Protein AF-A0A9P8CUS9-F1 (afdb_monomer_lite)

pLDDT: mean 72.14, std 16.17, range [39.12, 97.31]

Sequence (127 aa):
MQGTPFQVCISNAPYAGDSEDLPPRTNMLLPPPSSSLAVKVTQFSCGTIVVGSSSHHQVADFRAFLDFLEFWAQTARDESIDYARIPDDWSRNPGRFFSKVESTAHAPPPPPSFTVLPTPATGPPAI

InterPro domains:
  IPR023213 Chloramphenicol acetyltransferase-like domain superfamily [G3DSA:3.30.559.10] (3-107)
  IPR050317 Plant and Fungal Acyltransferase [PTHR31642] (22-92)

Structure (mmCIF, N/CA/C/O backbone):
data_AF-A0A9P8CUS9-F1
#
_entry.id   AF-A0A9P8CUS9-F1
#
loop_
_atom_site.group_PDB
_atom_site.id
_atom_site.type_symbol
_atom_site.label_atom_id
_atom_site.label_alt_id
_atom_site.label_comp_id
_atom_site.label_asym_id
_atom_site.label_entity_id
_atom_site.label_seq_id
_atom_site.pdbx_PDB_ins_code
_atom_site.Cartn_x
_atom_site.Cartn_y
_atom_site.Cartn_z
_atom_site.occupancy
_atom_site.B_iso_or_equiv
_atom_site.auth_seq_id
_atom_site.auth_comp_id
_atom_site.auth_asym_id
_atom_site.auth_atom_id
_atom_site.pdbx_PDB_model_num
ATOM 1 N N . MET A 1 1 ? 20.325 21.320 9.019 1.00 39.12 1 MET A N 1
ATOM 2 C CA . MET A 1 1 ? 20.260 19.864 8.767 1.00 39.12 1 MET A CA 1
ATOM 3 C C . MET A 1 1 ? 21.134 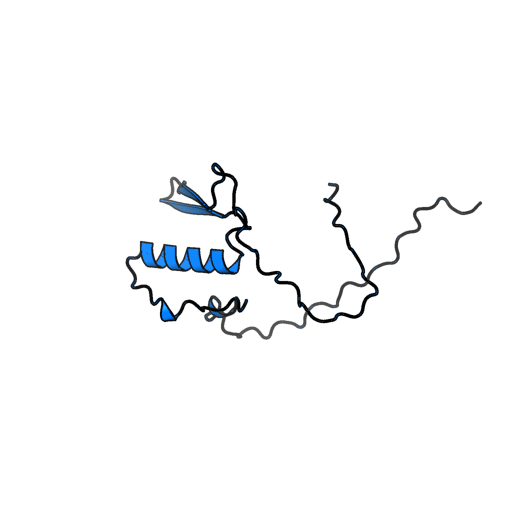19.583 7.557 1.00 39.12 1 MET A C 1
ATOM 5 O O . MET A 1 1 ? 20.854 20.135 6.503 1.00 39.12 1 MET A O 1
ATOM 9 N N . GLN A 1 2 ? 22.232 18.846 7.725 1.00 46.38 2 GLN A N 1
ATOM 10 C CA . GLN A 1 2 ? 23.152 18.512 6.633 1.00 46.38 2 GLN A CA 1
ATOM 11 C C . GLN A 1 2 ? 22.579 17.289 5.898 1.00 46.38 2 GLN A C 1
ATOM 13 O O . GLN A 1 2 ? 22.416 16.240 6.517 1.00 46.38 2 GLN A O 1
ATOM 18 N N . GLY A 1 3 ? 22.198 17.433 4.628 1.00 47.16 3 GLY A N 1
ATOM 19 C CA . GLY A 1 3 ? 21.704 16.312 3.822 1.00 47.16 3 GLY A CA 1
ATOM 20 C C . GLY A 1 3 ? 22.820 15.326 3.463 1.00 47.16 3 GLY A C 1
ATOM 21 O O . GLY A 1 3 ? 23.987 15.710 3.382 1.00 47.16 3 GLY A O 1
ATOM 22 N N . THR A 1 4 ? 22.461 14.061 3.240 1.00 42.22 4 THR A N 1
ATOM 23 C CA . THR A 1 4 ? 23.385 13.027 2.753 1.00 42.22 4 THR A CA 1
ATOM 24 C C . THR A 1 4 ? 23.860 13.385 1.338 1.00 42.22 4 THR A C 1
ATOM 26 O O . THR A 1 4 ? 23.015 13.563 0.457 1.00 42.22 4 THR A O 1
ATOM 29 N N . PRO A 1 5 ? 25.174 13.504 1.081 1.00 49.25 5 PRO A N 1
ATOM 30 C CA . PRO A 1 5 ? 25.678 13.798 -0.255 1.00 49.25 5 PRO A CA 1
ATOM 31 C C . PRO A 1 5 ? 25.471 12.587 -1.173 1.00 49.25 5 PRO A C 1
ATOM 33 O O . PRO A 1 5 ? 25.804 11.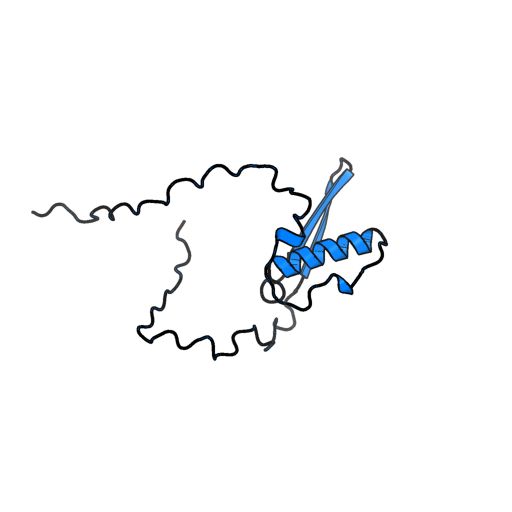462 -0.805 1.00 49.25 5 PRO A O 1
ATOM 36 N N . PHE A 1 6 ? 24.940 12.813 -2.374 1.00 42.19 6 PHE A N 1
ATOM 37 C CA . PHE A 1 6 ? 24.907 11.802 -3.429 1.00 42.19 6 PHE A CA 1
ATOM 38 C C . PHE A 1 6 ? 26.132 11.972 -4.333 1.00 42.19 6 PHE A C 1
ATOM 40 O O . PHE A 1 6 ? 26.514 13.090 -4.680 1.00 42.19 6 PHE A O 1
ATOM 47 N N . GLN A 1 7 ? 26.767 10.861 -4.704 1.00 50.50 7 GLN A N 1
ATOM 48 C CA . GLN A 1 7 ? 27.847 10.870 -5.687 1.00 50.50 7 GLN A CA 1
ATOM 49 C C . GLN A 1 7 ? 27.253 10.896 -7.094 1.00 50.50 7 GLN A C 1
ATOM 51 O O . GLN A 1 7 ? 26.460 10.031 -7.458 1.00 50.50 7 GLN A O 1
ATOM 56 N N . VAL A 1 8 ? 27.661 11.883 -7.891 1.00 48.53 8 VAL A N 1
ATOM 57 C CA . VAL A 1 8 ? 27.362 11.947 -9.323 1.00 48.53 8 VAL A CA 1
ATOM 58 C C . VAL A 1 8 ? 28.607 11.494 -10.072 1.00 48.53 8 VAL A C 1
ATOM 60 O O . VAL A 1 8 ? 29.649 12.142 -9.986 1.00 48.53 8 VAL A O 1
ATOM 63 N N . CYS A 1 9 ? 28.513 10.381 -10.796 1.00 57.06 9 CYS A N 1
ATOM 64 C CA . CYS A 1 9 ? 29.552 9.957 -11.728 1.00 57.06 9 CYS A CA 1
ATOM 65 C C . CYS A 1 9 ? 29.139 10.384 -13.138 1.00 57.06 9 CYS A C 1
ATOM 67 O O . CYS A 1 9 ? 28.088 9.974 -13.626 1.00 57.06 9 CYS A O 1
ATOM 69 N N . ILE A 1 10 ? 29.948 11.231 -13.773 1.00 74.25 10 ILE A N 1
ATOM 70 C CA . ILE A 1 10 ? 29.748 11.660 -15.159 1.00 74.25 10 ILE A CA 1
ATOM 71 C C . ILE A 1 10 ? 30.756 10.894 -16.009 1.00 74.25 10 ILE A C 1
ATOM 73 O O . ILE A 1 10 ? 31.962 11.001 -15.790 1.00 74.25 10 ILE A O 1
ATOM 77 N N . SER A 1 11 ? 30.259 10.110 -16.963 1.00 69.88 11 SER A N 1
ATOM 78 C CA . SER A 1 11 ? 31.094 9.414 -17.938 1.00 69.88 11 SER A CA 1
ATOM 79 C C . SER A 1 11 ? 31.108 10.187 -19.253 1.00 69.88 11 SER A C 1
ATOM 81 O O . SER A 1 11 ? 30.063 10.615 -19.734 1.00 69.88 11 SER A O 1
ATOM 83 N N . ASN A 1 12 ? 32.295 10.334 -19.845 1.00 78.75 12 ASN A N 1
ATOM 84 C CA . ASN A 1 12 ? 32.476 10.922 -21.177 1.00 78.75 12 ASN A CA 1
ATOM 85 C C . ASN A 1 12 ? 32.308 9.886 -22.305 1.00 78.75 12 ASN A C 1
ATOM 87 O O . ASN A 1 12 ? 32.514 10.212 -23.474 1.00 78.75 12 ASN A O 1
ATOM 91 N N . ALA A 1 13 ? 31.989 8.632 -21.972 1.00 75.81 13 ALA A N 1
ATOM 92 C CA . ALA A 1 13 ? 31.710 7.610 -22.969 1.00 75.81 13 ALA A CA 1
ATOM 93 C C . ALA A 1 13 ? 30.326 7.853 -23.605 1.00 75.81 13 ALA A C 1
ATOM 95 O O . ALA A 1 13 ? 29.371 8.138 -22.877 1.00 75.81 13 ALA A O 1
ATOM 96 N N . PRO A 1 14 ? 30.186 7.738 -24.939 1.00 72.12 14 PRO A N 1
ATOM 97 C CA . PRO A 1 14 ? 28.883 7.821 -25.586 1.00 72.12 14 PRO A CA 1
ATOM 98 C C . PRO A 1 14 ? 27.958 6.719 -25.057 1.00 72.12 14 PRO A C 1
ATOM 100 O O . PRO A 1 14 ? 28.377 5.574 -24.885 1.00 72.12 14 PRO A O 1
ATOM 103 N N . TYR A 1 15 ? 26.698 7.076 -24.796 1.00 57.31 15 TYR A N 1
ATOM 104 C CA . TYR A 1 15 ? 25.674 6.145 -24.329 1.00 57.31 15 TYR A CA 1
ATOM 105 C C . TYR A 1 15 ? 25.455 5.048 -25.380 1.00 57.31 15 TYR A C 1
ATOM 107 O O . TYR A 1 15 ? 24.895 5.302 -26.445 1.00 57.31 15 TYR A O 1
ATOM 115 N N . ALA A 1 16 ? 25.930 3.837 -25.089 1.00 67.62 16 ALA A N 1
ATOM 116 C CA . ALA A 1 16 ? 25.873 2.683 -25.989 1.00 67.62 16 ALA A CA 1
ATOM 117 C C . ALA A 1 16 ? 24.604 1.825 -25.793 1.00 67.62 16 ALA A C 1
ATOM 119 O O . ALA A 1 16 ? 24.533 0.706 -26.297 1.00 67.62 16 ALA A O 1
ATOM 120 N N . GLY A 1 17 ? 23.608 2.349 -25.068 1.00 58.81 17 GLY A N 1
ATOM 121 C CA . GLY A 1 17 ? 22.441 1.600 -24.604 1.00 58.81 17 GLY A CA 1
ATOM 122 C C . GLY A 1 17 ? 22.702 0.831 -23.306 1.00 58.81 17 GLY A C 1
ATOM 123 O O . GLY A 1 17 ? 23.847 0.567 -22.932 1.00 58.81 17 GLY A O 1
ATOM 124 N N . ASP A 1 18 ? 21.624 0.448 -22.625 1.00 55.50 18 ASP A N 1
ATOM 125 C CA . ASP A 1 18 ? 21.674 -0.371 -21.412 1.00 55.50 18 ASP A CA 1
ATOM 126 C C . ASP A 1 18 ? 21.883 -1.846 -21.810 1.00 55.50 18 ASP A C 1
ATOM 128 O O . ASP A 1 18 ? 20.937 -2.620 -21.915 1.00 55.50 18 ASP A O 1
ATOM 132 N N . SER A 1 19 ? 23.126 -2.231 -22.125 1.00 53.38 19 SER A N 1
ATOM 133 C CA . SER A 1 19 ? 23.483 -3.644 -22.389 1.00 53.38 19 SER A CA 1
ATOM 134 C C . SER A 1 19 ? 23.702 -4.449 -21.104 1.00 53.38 19 SER A C 1
ATOM 136 O O . SER A 1 19 ? 23.779 -5.676 -21.134 1.00 53.38 19 SER A O 1
ATOM 138 N N . GLU A 1 20 ? 23.839 -3.749 -19.981 1.00 53.91 20 GLU A N 1
ATOM 139 C CA . GLU A 1 20 ? 23.947 -4.344 -18.659 1.00 53.91 20 GLU A CA 1
ATOM 140 C C . GLU A 1 20 ? 22.560 -4.805 -18.207 1.00 53.91 20 GLU A C 1
ATOM 142 O O . GLU A 1 20 ? 21.577 -4.066 -18.282 1.00 53.91 20 GLU A O 1
ATOM 147 N N . ASP A 1 21 ? 22.487 -6.037 -17.714 1.00 53.50 21 ASP A N 1
ATOM 148 C CA . ASP A 1 21 ? 21.308 -6.567 -17.043 1.00 53.50 21 ASP A CA 1
ATOM 149 C C . ASP A 1 21 ? 21.167 -5.847 -15.691 1.00 53.50 21 ASP A C 1
ATOM 151 O O . ASP A 1 21 ? 21.603 -6.331 -14.646 1.00 53.50 21 ASP A O 1
ATOM 155 N N . LEU A 1 22 ? 20.552 -4.661 -15.740 1.00 47.94 22 LEU A N 1
ATOM 156 C CA . LEU A 1 22 ? 20.214 -3.811 -14.600 1.00 47.94 22 LEU A CA 1
ATOM 157 C C . LEU A 1 22 ? 18.891 -4.140 -13.869 1.00 47.94 22 LEU A C 1
ATOM 159 O O . LEU A 1 22 ? 18.599 -3.415 -12.907 1.00 47.94 22 LEU A O 1
ATOM 163 N N . PRO A 1 23 ? 18.046 -5.139 -14.234 1.00 50.06 23 PRO A N 1
ATOM 164 C CA . PRO A 1 23 ? 16.949 -5.473 -13.355 1.00 50.06 23 PRO A CA 1
ATOM 165 C C . PRO A 1 23 ? 17.553 -5.985 -12.043 1.00 50.06 23 PRO A C 1
ATOM 167 O O . PRO A 1 23 ? 18.607 -6.630 -12.043 1.00 50.06 23 PRO A O 1
ATOM 170 N N . PRO A 1 24 ? 16.922 -5.683 -10.901 1.00 49.16 24 PRO A N 1
ATOM 171 C CA . PRO A 1 24 ? 17.409 -6.125 -9.606 1.00 49.16 24 PRO A CA 1
ATOM 172 C C . PRO A 1 24 ? 17.481 -7.658 -9.587 1.00 49.16 24 PRO A C 1
ATOM 174 O O . PRO A 1 24 ? 16.479 -8.343 -9.387 1.00 49.16 24 PRO A O 1
ATOM 177 N N . ARG A 1 25 ? 18.673 -8.219 -9.827 1.00 48.19 25 ARG A N 1
ATOM 178 C CA . ARG A 1 25 ? 18.901 -9.658 -9.712 1.00 48.19 25 ARG A CA 1
ATOM 179 C C . ARG A 1 25 ? 18.752 -10.053 -8.250 1.00 48.19 25 ARG A C 1
ATOM 181 O O . ARG A 1 25 ? 19.332 -9.435 -7.360 1.00 48.19 25 ARG A O 1
ATOM 188 N N . THR A 1 26 ? 17.990 -11.116 -8.027 1.00 52.78 26 THR A N 1
ATOM 189 C CA . THR A 1 26 ? 17.615 -11.710 -6.738 1.00 52.78 26 THR A CA 1
ATOM 190 C C . THR A 1 26 ? 18.806 -12.362 -6.022 1.00 52.78 26 THR A C 1
ATOM 192 O O . THR A 1 26 ? 18.764 -13.536 -5.672 1.00 52.78 26 THR A O 1
ATOM 195 N N . ASN A 1 27 ? 19.908 -11.646 -5.810 1.00 52.62 27 ASN A N 1
ATOM 196 C CA . ASN A 1 27 ? 21.004 -12.147 -4.988 1.00 52.62 27 ASN A CA 1
ATOM 197 C C . ASN A 1 27 ? 20.764 -11.681 -3.548 1.00 52.62 27 ASN A C 1
ATOM 199 O O . ASN A 1 27 ? 21.129 -10.571 -3.183 1.00 52.62 27 ASN A O 1
ATOM 203 N N . MET A 1 28 ? 20.051 -12.518 -2.781 1.00 53.34 28 MET A N 1
ATOM 204 C CA . MET A 1 28 ? 19.594 -12.272 -1.405 1.00 53.34 28 MET A CA 1
ATOM 205 C C . MET A 1 28 ? 18.872 -10.929 -1.211 1.00 53.34 28 MET A C 1
ATOM 207 O O . MET A 1 28 ? 19.468 -9.938 -0.799 1.00 53.34 28 MET A O 1
ATOM 211 N N . LEU A 1 29 ? 17.551 -10.916 -1.427 1.00 60.75 29 LEU A N 1
ATOM 212 C CA . LEU A 1 29 ? 16.738 -9.708 -1.226 1.00 60.75 29 LEU A CA 1
ATOM 213 C C . LEU A 1 29 ? 16.835 -9.152 0.199 1.00 60.75 29 LEU A C 1
ATOM 215 O O . LEU A 1 29 ? 16.662 -7.954 0.372 1.00 60.75 29 LEU A O 1
ATOM 219 N N . LEU A 1 30 ? 17.119 -9.995 1.197 1.00 58.34 30 LEU A N 1
ATOM 220 C CA . LEU A 1 30 ? 17.215 -9.633 2.605 1.00 58.34 30 LEU A CA 1
ATOM 221 C C . LEU A 1 30 ? 18.016 -10.706 3.372 1.00 58.34 30 LEU A C 1
ATOM 223 O O . LEU A 1 30 ? 17.812 -11.895 3.110 1.00 58.34 30 LEU A O 1
ATOM 227 N N . PRO A 1 31 ? 18.907 -10.355 4.323 1.00 65.69 31 PRO A N 1
ATOM 228 C CA . PRO A 1 31 ? 19.467 -11.349 5.230 1.00 65.69 31 PRO A CA 1
ATOM 229 C C . PRO A 1 31 ? 18.342 -12.014 6.055 1.00 65.69 31 PRO A C 1
ATOM 231 O O . PRO A 1 31 ? 17.327 -11.366 6.312 1.00 65.69 31 PRO A O 1
ATOM 234 N N . PRO A 1 32 ? 18.497 -13.278 6.495 1.00 54.91 32 PRO A N 1
ATOM 235 C CA . PRO A 1 32 ? 17.416 -14.087 7.075 1.00 54.91 32 PRO A CA 1
ATOM 236 C C . PRO A 1 32 ? 16.689 -13.624 8.359 1.00 54.91 32 PRO A C 1
ATOM 238 O O . PRO A 1 32 ? 15.843 -14.390 8.814 1.00 54.91 32 PRO A O 1
ATOM 241 N N . PRO A 1 33 ? 16.907 -12.428 8.951 1.00 64.44 33 PRO A N 1
ATOM 242 C CA . PRO A 1 33 ? 15.899 -11.870 9.855 1.00 64.44 33 PRO A CA 1
ATOM 243 C C . PRO A 1 33 ? 15.159 -10.638 9.314 1.00 64.44 33 PRO A C 1
ATOM 245 O O . PRO A 1 33 ? 14.279 -10.132 10.009 1.00 64.44 33 PRO A O 1
ATOM 248 N N . SER A 1 34 ? 15.494 -10.096 8.139 1.00 71.81 34 SER A N 1
ATOM 249 C CA . SER A 1 34 ? 14.867 -8.841 7.718 1.00 71.81 34 SER A CA 1
ATOM 250 C C . SER A 1 34 ? 13.432 -9.071 7.253 1.00 71.81 34 SER A C 1
ATOM 252 O O . SER A 1 34 ? 13.154 -9.919 6.406 1.00 71.81 34 SER A O 1
ATOM 254 N N . SER A 1 35 ? 12.516 -8.268 7.791 1.00 77.12 35 SER A N 1
ATOM 255 C CA . SER A 1 35 ? 11.124 -8.270 7.357 1.00 77.12 35 SER A CA 1
ATOM 256 C C . SER A 1 35 ? 10.966 -7.520 6.035 1.00 77.12 35 SER A C 1
ATOM 258 O O . SER A 1 35 ? 11.430 -6.387 5.895 1.00 77.12 35 SER A O 1
ATOM 260 N N . SER A 1 36 ? 10.284 -8.140 5.074 1.00 84.56 36 SER A N 1
ATOM 261 C CA . SER A 1 36 ? 9.915 -7.518 3.800 1.00 84.56 36 SER A CA 1
ATOM 262 C C . SER A 1 36 ? 8.648 -6.664 3.898 1.00 84.56 36 SER A C 1
ATOM 264 O O . SER A 1 36 ? 8.492 -5.730 3.113 1.00 84.56 36 SER A O 1
ATOM 266 N N . LEU A 1 37 ? 7.764 -6.951 4.860 1.00 88.00 37 LEU A N 1
ATOM 267 C CA . LEU A 1 37 ? 6.482 -6.276 5.062 1.00 88.00 37 LEU A CA 1
ATOM 268 C C . LEU A 1 37 ? 6.133 -6.224 6.554 1.00 88.00 37 LEU A C 1
ATOM 270 O O . LEU A 1 37 ? 6.187 -7.228 7.262 1.00 88.00 37 LEU A O 1
ATOM 274 N N . ALA A 1 38 ? 5.701 -5.060 7.026 1.00 89.62 38 ALA A N 1
ATOM 275 C CA . ALA A 1 38 ? 5.125 -4.872 8.350 1.00 89.62 38 ALA A CA 1
ATOM 276 C C . ALA A 1 38 ? 3.797 -4.120 8.243 1.00 89.62 38 ALA A C 1
ATOM 278 O O . ALA A 1 38 ? 3.666 -3.177 7.462 1.00 89.62 38 ALA A O 1
ATOM 279 N N . VAL A 1 39 ? 2.820 -4.519 9.056 1.00 93.94 39 VAL A N 1
ATOM 280 C CA . VAL A 1 39 ? 1.487 -3.911 9.103 1.00 93.94 39 VAL A CA 1
ATOM 281 C C . VAL A 1 39 ? 1.125 -3.616 10.552 1.00 93.94 39 VAL A C 1
ATOM 283 O O . VAL A 1 39 ? 1.298 -4.456 11.433 1.00 93.94 39 VAL A O 1
ATOM 286 N N . LYS A 1 40 ? 0.592 -2.420 10.799 1.00 95.00 40 LYS A N 1
ATOM 287 C CA . LYS A 1 40 ? 0.035 -1.997 12.080 1.00 95.00 40 LYS A CA 1
ATOM 288 C C . LYS A 1 40 ? -1.388 -1.498 11.875 1.00 95.00 40 LYS A C 1
ATOM 290 O O . LYS A 1 40 ? -1.623 -0.572 11.104 1.00 95.00 40 LYS A O 1
ATOM 295 N N . VAL A 1 41 ? -2.317 -2.061 12.637 1.00 95.50 41 VAL A N 1
ATOM 296 C CA . VAL A 1 41 ? -3.707 -1.601 12.700 1.00 95.50 41 VAL A CA 1
ATOM 297 C C . VAL A 1 41 ? -3.909 -0.872 14.022 1.00 95.50 41 VAL A C 1
ATOM 299 O O . VAL A 1 41 ? -3.569 -1.391 15.081 1.00 95.50 41 VAL A O 1
ATOM 302 N N . THR A 1 42 ? -4.417 0.356 13.961 1.00 95.94 42 THR A N 1
ATOM 303 C CA . THR A 1 42 ? -4.691 1.193 15.134 1.00 95.94 42 THR A CA 1
ATOM 304 C C . THR A 1 42 ? -6.154 1.606 15.120 1.00 95.94 42 THR A C 1
ATOM 306 O O . THR A 1 42 ? -6.581 2.316 14.212 1.00 95.94 42 THR A O 1
ATOM 309 N N . GLN A 1 43 ? -6.915 1.174 16.123 1.00 97.31 43 GLN A N 1
ATOM 310 C CA . GLN A 1 43 ? -8.298 1.595 16.325 1.00 97.31 43 GLN A CA 1
ATOM 311 C C . GLN A 1 43 ? -8.342 2.722 17.360 1.00 97.31 43 GLN A C 1
ATOM 313 O O . GLN A 1 43 ? -7.830 2.583 18.470 1.00 97.31 43 GLN A O 1
ATOM 318 N N . PHE A 1 44 ? -8.947 3.843 16.990 1.00 95.69 44 PHE A N 1
ATOM 319 C CA . PHE A 1 44 ? -9.181 4.972 17.881 1.00 95.69 44 PHE A CA 1
ATOM 320 C C . PHE A 1 44 ? -10.473 4.763 18.674 1.00 95.69 44 PHE A C 1
ATOM 322 O O . PHE A 1 44 ? -11.379 4.055 18.236 1.00 95.69 44 PHE A O 1
ATOM 329 N N . SER A 1 45 ? -10.594 5.425 19.827 1.00 96.94 45 SER A N 1
ATOM 330 C CA . SER A 1 45 ? -11.780 5.329 20.694 1.00 96.94 45 SER A CA 1
ATOM 331 C C . SER A 1 45 ? -13.084 5.760 20.010 1.00 96.94 45 SER A C 1
ATOM 333 O O . SER A 1 45 ? -14.151 5.291 20.389 1.00 96.94 45 SER A O 1
ATOM 335 N N . CYS A 1 46 ? -13.011 6.611 18.983 1.00 95.44 46 CYS A N 1
ATOM 336 C CA . CYS A 1 46 ? -14.153 7.023 18.163 1.00 95.44 46 CYS A CA 1
ATOM 337 C C . CYS A 1 46 ? -14.561 6.002 17.082 1.00 95.44 46 CYS A C 1
ATOM 339 O O . CYS A 1 46 ? -15.475 6.272 16.310 1.00 95.44 46 CYS A O 1
ATOM 341 N N . GLY A 1 47 ? -13.885 4.853 16.993 1.00 94.19 47 GLY A N 1
ATOM 342 C CA . GLY A 1 47 ? -14.169 3.799 16.016 1.00 94.19 47 GLY A CA 1
ATOM 343 C C . GLY A 1 47 ? -13.382 3.905 14.707 1.00 94.19 47 GLY A C 1
ATOM 344 O O . GLY A 1 47 ? -13.359 2.939 13.949 1.00 94.19 47 GLY A O 1
ATOM 345 N N . THR A 1 48 ? -12.687 5.018 14.450 1.00 96.81 48 THR A N 1
ATOM 346 C CA . THR A 1 48 ? -11.796 5.152 13.286 1.00 96.81 48 THR A CA 1
ATOM 347 C C . THR A 1 48 ? -10.675 4.115 13.332 1.00 96.81 48 THR A C 1
ATOM 349 O O . THR A 1 48 ? -10.040 3.926 14.370 1.00 96.81 48 THR A O 1
ATOM 352 N N . ILE A 1 49 ? -10.388 3.486 12.191 1.00 95.81 49 ILE A N 1
ATOM 353 C CA . ILE A 1 49 ? -9.279 2.541 12.029 1.00 95.81 49 ILE A CA 1
ATOM 354 C C . ILE A 1 49 ? -8.241 3.156 11.093 1.00 95.81 49 ILE A C 1
ATOM 356 O O . ILE A 1 49 ? -8.564 3.591 9.991 1.00 95.81 49 ILE A O 1
ATOM 360 N N . VAL A 1 50 ? -6.983 3.165 11.530 1.00 94.19 50 VAL A N 1
ATOM 361 C CA . VAL A 1 50 ? -5.827 3.509 10.700 1.00 94.19 50 VAL A CA 1
ATOM 362 C C . VAL A 1 50 ? -5.002 2.257 10.473 1.00 94.19 50 VAL A C 1
ATOM 364 O O . VAL A 1 50 ? -4.585 1.585 11.419 1.00 94.19 50 VAL A O 1
ATOM 367 N N . VAL A 1 51 ? -4.745 1.972 9.204 1.00 93.50 51 VAL A N 1
ATOM 368 C CA . VAL A 1 51 ? -3.884 0.881 8.765 1.00 93.50 51 VAL A CA 1
ATOM 369 C C . VAL A 1 51 ? -2.598 1.495 8.228 1.00 93.50 51 VAL A C 1
ATOM 371 O O . VAL A 1 51 ? -2.612 2.187 7.215 1.00 93.50 51 VAL A O 1
ATOM 374 N N . GLY A 1 52 ? -1.492 1.278 8.935 1.00 92.62 52 GLY A N 1
ATOM 375 C CA . GLY A 1 52 ? -0.158 1.654 8.484 1.00 92.62 52 GLY A CA 1
ATOM 376 C C . GLY A 1 52 ? 0.592 0.423 8.001 1.00 92.62 52 GLY A C 1
ATOM 377 O O . GLY A 1 52 ? 0.708 -0.550 8.744 1.00 92.62 52 GLY A O 1
ATOM 378 N N . SER A 1 53 ? 1.119 0.461 6.784 1.00 91.06 53 SER A N 1
ATOM 379 C CA . SER A 1 53 ? 1.986 -0.585 6.243 1.00 91.06 53 SER A CA 1
ATOM 380 C C . SER A 1 53 ? 3.345 -0.014 5.851 1.00 91.06 53 SER A C 1
ATOM 382 O O . SER A 1 53 ? 3.479 1.160 5.512 1.00 91.06 53 SER A O 1
ATOM 384 N N . SER A 1 54 ? 4.370 -0.855 5.944 1.00 88.94 54 SER A N 1
ATOM 385 C CA . SER A 1 54 ? 5.739 -0.551 5.541 1.00 88.94 54 SER A CA 1
ATOM 386 C C . SER A 1 54 ? 6.307 -1.753 4.805 1.00 88.94 54 SER A C 1
ATOM 388 O O . SER A 1 54 ? 6.213 -2.876 5.302 1.00 88.94 54 SER A O 1
ATOM 390 N N . SER A 1 55 ? 6.882 -1.525 3.630 1.00 87.38 55 SER A N 1
ATOM 391 C CA . SER A 1 55 ? 7.501 -2.557 2.800 1.00 87.38 55 SER A CA 1
ATOM 392 C C . SER A 1 55 ? 8.966 -2.234 2.543 1.00 87.38 55 SER A C 1
ATOM 394 O O . SER A 1 55 ? 9.337 -1.075 2.349 1.00 87.38 55 SER A O 1
ATOM 396 N N . HIS A 1 56 ? 9.805 -3.264 2.493 1.00 84.69 56 HIS A N 1
ATOM 397 C CA . HIS A 1 56 ? 11.204 -3.095 2.135 1.00 84.69 56 HIS A CA 1
ATOM 398 C C . HIS A 1 56 ? 11.330 -2.707 0.655 1.00 84.69 56 HIS A C 1
ATOM 400 O O . HIS A 1 56 ? 10.910 -3.455 -0.226 1.00 84.69 56 HIS A O 1
ATOM 406 N N . HIS A 1 57 ? 11.943 -1.556 0.370 1.00 82.06 57 HIS A N 1
ATOM 407 C CA . HIS A 1 57 ? 11.951 -0.964 -0.977 1.00 82.06 57 HIS A CA 1
ATOM 408 C C . HIS A 1 57 ? 12.706 -1.810 -2.026 1.00 82.06 57 HIS A C 1
ATOM 410 O O . HIS A 1 57 ? 12.482 -1.664 -3.224 1.00 82.06 57 HIS A O 1
ATOM 416 N N . GLN A 1 58 ? 13.585 -2.727 -1.600 1.00 78.50 58 GLN A N 1
ATOM 417 C CA . GLN A 1 58 ? 14.221 -3.689 -2.519 1.00 78.50 58 GLN A CA 1
ATOM 418 C C . GLN A 1 58 ? 13.254 -4.768 -3.034 1.00 78.50 58 GLN A C 1
ATOM 420 O O . GLN A 1 58 ? 13.553 -5.412 -4.032 1.00 78.50 58 GLN A O 1
ATOM 425 N N . VAL A 1 59 ? 12.125 -4.989 -2.352 1.00 77.19 59 VAL A N 1
ATOM 426 C CA . VAL A 1 59 ? 11.137 -6.027 -2.696 1.00 77.19 59 VAL A CA 1
ATOM 427 C C . VAL A 1 59 ? 9.984 -5.452 -3.519 1.00 77.19 59 VAL A C 1
ATOM 429 O O . VAL A 1 59 ? 9.410 -6.156 -4.342 1.00 77.19 59 VAL A O 1
ATOM 432 N N . ALA A 1 60 ? 9.650 -4.177 -3.314 1.00 78.88 60 ALA A N 1
ATOM 433 C CA . ALA A 1 60 ? 8.579 -3.497 -4.026 1.00 78.88 60 ALA A CA 1
ATOM 434 C C . ALA A 1 60 ? 8.959 -2.040 -4.300 1.00 78.88 60 ALA A C 1
ATOM 436 O O . ALA A 1 60 ? 9.453 -1.338 -3.413 1.00 78.88 60 ALA A O 1
ATOM 437 N N . ASP A 1 61 ? 8.688 -1.574 -5.517 1.00 80.88 61 ASP A N 1
ATOM 438 C CA . ASP A 1 61 ? 8.611 -0.145 -5.793 1.00 80.88 61 ASP A CA 1
ATOM 439 C C . ASP A 1 61 ? 7.239 0.411 -5.363 1.00 80.88 61 ASP A C 1
ATOM 441 O O . ASP A 1 61 ? 6.357 -0.313 -4.887 1.00 80.88 61 ASP A O 1
ATOM 445 N N . PHE A 1 62 ? 7.042 1.722 -5.517 1.00 81.19 62 PHE A N 1
ATOM 446 C CA . PHE A 1 62 ? 5.777 2.358 -5.143 1.00 81.19 62 PHE A CA 1
ATOM 447 C C . PHE A 1 62 ? 4.573 1.775 -5.899 1.00 81.19 62 PHE A C 1
ATOM 449 O O . PHE A 1 62 ? 3.477 1.696 -5.348 1.00 81.19 62 PHE A O 1
ATOM 456 N N . ARG A 1 63 ? 4.764 1.340 -7.150 1.00 78.50 63 ARG A N 1
ATOM 457 C CA . ARG A 1 63 ? 3.687 0.787 -7.969 1.00 78.50 63 ARG A CA 1
ATOM 458 C C . ARG A 1 63 ? 3.251 -0.574 -7.439 1.00 78.50 63 ARG A C 1
ATOM 460 O O . ARG A 1 63 ? 2.066 -0.749 -7.169 1.00 78.50 63 ARG A O 1
ATOM 467 N N . ALA A 1 64 ? 4.204 -1.475 -7.223 1.00 79.69 64 ALA A N 1
ATOM 468 C CA . ALA A 1 64 ? 3.961 -2.789 -6.641 1.00 79.69 64 ALA A CA 1
ATOM 469 C C . ALA A 1 64 ? 3.321 -2.680 -5.247 1.00 79.69 64 ALA A C 1
ATOM 471 O O . ALA A 1 64 ? 2.430 -3.456 -4.909 1.00 79.69 64 ALA A O 1
ATOM 472 N N . PHE A 1 65 ? 3.713 -1.679 -4.452 1.00 85.31 65 PHE A N 1
ATOM 473 C CA . PHE A 1 65 ? 3.096 -1.418 -3.151 1.00 85.31 65 PHE A CA 1
ATOM 474 C C . PHE A 1 65 ? 1.621 -1.003 -3.260 1.00 85.31 65 PHE A C 1
ATOM 476 O O . PHE A 1 65 ? 0.790 -1.475 -2.487 1.00 85.31 65 PHE A O 1
ATOM 483 N N . LEU A 1 66 ? 1.268 -0.152 -4.226 1.00 84.94 66 LEU A N 1
ATOM 484 C CA . LEU A 1 66 ? -0.129 0.212 -4.471 1.00 84.94 66 LEU A CA 1
ATOM 485 C C . LEU A 1 66 ? -0.951 -0.975 -4.990 1.00 84.94 66 LEU A C 1
ATOM 487 O O . LEU A 1 66 ? -2.092 -1.135 -4.564 1.00 84.94 66 LEU A O 1
ATOM 491 N N . ASP A 1 67 ? -0.380 -1.813 -5.865 1.00 83.25 67 ASP A N 1
ATOM 492 C CA . ASP A 1 67 ? -1.070 -3.008 -6.370 1.00 83.25 67 ASP A CA 1
ATOM 493 C C . ASP A 1 67 ? -1.342 -3.961 -5.186 1.00 83.25 67 ASP A C 1
ATOM 495 O O . ASP A 1 67 ? -2.463 -4.433 -5.009 1.00 83.25 67 ASP A O 1
ATOM 499 N N . PHE A 1 68 ? -0.364 -4.144 -4.288 1.00 87.69 68 PHE A N 1
ATOM 500 C CA . PHE A 1 68 ? -0.549 -4.877 -3.032 1.00 87.69 68 PHE A CA 1
ATOM 501 C C . PHE A 1 68 ? -1.702 -4.320 -2.181 1.00 87.69 68 PHE A C 1
ATOM 503 O O . PHE A 1 68 ? -2.528 -5.098 -1.706 1.00 87.69 68 PHE A O 1
ATOM 510 N N . LEU A 1 69 ? -1.787 -2.998 -1.988 1.00 89.69 69 LEU A N 1
ATOM 511 C CA . LEU A 1 69 ? -2.870 -2.390 -1.206 1.00 89.69 69 LEU A CA 1
ATOM 512 C C . LEU A 1 69 ? -4.247 -2.613 -1.846 1.00 89.69 69 LEU A C 1
ATOM 514 O O . LEU A 1 69 ? -5.212 -2.862 -1.123 1.00 89.69 69 LEU A O 1
ATOM 518 N N . GLU A 1 70 ? -4.347 -2.548 -3.176 1.00 86.12 70 GLU A N 1
ATOM 519 C CA . GLU A 1 70 ? -5.595 -2.821 -3.895 1.00 86.12 70 GLU A CA 1
ATOM 520 C C . GLU A 1 70 ? -6.036 -4.276 -3.705 1.00 86.12 70 GLU A C 1
ATOM 522 O O . GLU A 1 70 ? -7.161 -4.513 -3.258 1.00 86.12 70 GLU A O 1
ATOM 527 N N . PHE A 1 71 ? -5.150 -5.245 -3.953 1.00 87.50 71 PHE A N 1
ATOM 528 C CA . PHE A 1 71 ? -5.475 -6.664 -3.775 1.00 87.50 71 PHE A CA 1
ATOM 529 C C . PHE A 1 71 ? -5.780 -7.008 -2.326 1.00 87.50 71 PHE A C 1
ATOM 531 O O . PHE A 1 71 ? -6.704 -7.776 -2.054 1.00 87.50 71 PHE A O 1
ATOM 538 N N . TRP A 1 72 ? -5.047 -6.422 -1.380 1.00 92.69 72 TRP A N 1
ATOM 539 C CA . TRP A 1 72 ? -5.329 -6.615 0.033 1.00 92.69 72 TRP A CA 1
ATOM 540 C C . TRP A 1 72 ? -6.728 -6.101 0.393 1.00 92.69 72 TRP A C 1
ATOM 542 O O . TRP A 1 72 ? -7.475 -6.803 1.074 1.00 92.69 72 TRP A O 1
ATOM 552 N N . ALA A 1 73 ? -7.123 -4.929 -0.114 1.00 91.12 73 ALA A N 1
ATOM 553 C CA . ALA A 1 73 ? -8.453 -4.372 0.113 1.00 91.12 73 ALA A CA 1
ATOM 554 C C . ALA A 1 73 ? -9.571 -5.194 -0.552 1.00 91.12 73 ALA A C 1
ATOM 556 O O . ALA A 1 73 ? -10.610 -5.400 0.071 1.00 91.12 73 ALA A O 1
ATOM 557 N N . GLN A 1 74 ? -9.365 -5.676 -1.782 1.00 90.69 74 GLN A N 1
ATOM 558 C CA . GLN A 1 74 ? -10.307 -6.566 -2.478 1.00 90.69 74 GLN A CA 1
ATOM 559 C C . GLN A 1 74 ? -10.491 -7.877 -1.706 1.00 90.69 74 GLN A C 1
ATOM 561 O O . GLN A 1 74 ? -11.616 -8.261 -1.395 1.00 90.69 74 GLN A O 1
ATOM 566 N N . THR A 1 75 ? -9.383 -8.506 -1.300 1.00 93.50 75 THR A N 1
ATOM 567 C CA . THR A 1 75 ? -9.396 -9.740 -0.498 1.00 93.50 75 THR A CA 1
ATOM 568 C C . THR A 1 75 ? -10.124 -9.528 0.828 1.00 93.50 75 THR A C 1
ATOM 570 O O . THR A 1 75 ? -10.934 -10.354 1.233 1.00 93.50 75 THR A O 1
ATOM 573 N N . ALA A 1 76 ? -9.884 -8.399 1.502 1.00 93.81 76 ALA A N 1
ATOM 574 C CA . ALA A 1 76 ? -10.554 -8.072 2.758 1.00 93.81 76 ALA A CA 1
ATOM 575 C C . ALA A 1 76 ? -12.075 -7.864 2.608 1.00 93.81 76 ALA A C 1
ATOM 577 O O . ALA A 1 76 ? -12.793 -7.962 3.602 1.00 93.81 76 ALA A O 1
ATOM 578 N N . ARG A 1 77 ? -12.565 -7.579 1.393 1.00 95.00 77 ARG A N 1
ATOM 579 C CA . ARG A 1 77 ? -13.994 -7.476 1.054 1.00 95.00 77 ARG A CA 1
ATOM 580 C C . ARG A 1 77 ? -14.579 -8.755 0.444 1.00 95.00 77 ARG A C 1
ATOM 582 O O . ARG A 1 77 ? -15.753 -8.741 0.091 1.00 95.00 77 ARG A O 1
ATOM 589 N N . ASP A 1 78 ? -13.790 -9.826 0.341 1.00 95.38 78 ASP A N 1
ATOM 590 C CA . ASP A 1 78 ? -14.166 -11.078 -0.335 1.00 95.38 78 ASP A CA 1
ATOM 591 C C . ASP A 1 78 ? -14.567 -10.861 -1.813 1.00 95.38 78 ASP A C 1
ATOM 593 O O . ASP A 1 78 ? -15.460 -11.507 -2.359 1.00 95.38 78 ASP A O 1
ATOM 597 N N . GLU A 1 79 ? -13.919 -9.895 -2.475 1.00 93.25 79 GLU A N 1
ATOM 598 C CA . GLU A 1 79 ? -14.115 -9.619 -3.900 1.00 93.25 79 GLU A CA 1
ATOM 599 C C . GLU A 1 79 ? -13.296 -10.592 -4.762 1.00 93.25 79 GLU A C 1
ATOM 601 O O . GLU A 1 79 ? -12.166 -10.957 -4.430 1.00 93.25 79 GLU A O 1
ATOM 606 N N . SER A 1 80 ? -13.841 -10.988 -5.916 1.00 89.88 80 SER A N 1
ATOM 607 C CA . SER A 1 80 ? -13.115 -11.821 -6.877 1.00 89.88 80 SER A CA 1
ATOM 608 C C . SER A 1 80 ? -11.943 -11.053 -7.493 1.00 89.88 80 SER A C 1
ATOM 610 O O . SER A 1 80 ? -12.141 -9.981 -8.072 1.00 89.88 80 SER A O 1
ATOM 612 N N . ILE A 1 81 ? -10.747 -11.634 -7.436 1.00 84.88 81 ILE A N 1
ATOM 613 C CA . ILE A 1 81 ? -9.538 -11.055 -8.022 1.00 84.88 81 ILE A CA 1
ATOM 614 C C . ILE A 1 81 ? -9.422 -11.480 -9.488 1.00 84.88 81 ILE A C 1
ATOM 616 O O . ILE A 1 81 ? -9.265 -12.662 -9.794 1.00 84.88 81 ILE A O 1
ATOM 620 N N . ASP A 1 82 ? -9.468 -10.509 -10.398 1.00 83.44 82 ASP A N 1
ATOM 621 C CA . ASP A 1 82 ? -9.168 -10.731 -11.813 1.00 83.44 82 ASP A CA 1
ATOM 622 C C . ASP A 1 82 ? -7.663 -10.582 -12.062 1.00 83.44 82 ASP A C 1
ATOM 624 O O . ASP A 1 82 ? -7.149 -9.485 -12.299 1.00 83.44 82 ASP A O 1
ATOM 628 N N . TYR A 1 83 ? -6.950 -11.705 -12.001 1.00 78.44 83 TYR A N 1
ATOM 629 C CA . TYR A 1 83 ? -5.505 -11.748 -12.220 1.00 78.44 83 TYR A CA 1
ATOM 630 C C . TYR A 1 83 ? -5.093 -11.291 -13.627 1.00 78.44 83 TYR A C 1
ATOM 632 O O . TYR A 1 83 ? -3.967 -10.839 -13.794 1.00 78.44 83 TYR A O 1
ATOM 640 N N . ALA A 1 84 ? -5.989 -11.328 -14.623 1.00 76.88 84 ALA A N 1
ATOM 641 C CA . ALA A 1 84 ? -5.680 -10.865 -15.978 1.00 76.88 84 ALA A CA 1
ATOM 642 C C . ALA A 1 84 ? -5.526 -9.337 -16.069 1.00 76.88 84 ALA A C 1
ATOM 644 O O . ALA A 1 84 ? -5.027 -8.817 -17.066 1.00 76.88 84 ALA A O 1
ATOM 645 N N . ARG A 1 85 ? -5.952 -8.599 -15.035 1.00 69.25 85 ARG A N 1
ATOM 646 C CA . ARG A 1 85 ? -5.769 -7.143 -14.939 1.00 69.25 85 ARG A CA 1
ATOM 647 C C . ARG A 1 85 ? -4.434 -6.750 -14.324 1.00 69.25 85 ARG A C 1
ATOM 649 O O . ARG A 1 85 ? -4.126 -5.559 -14.337 1.00 69.25 85 ARG A O 1
ATOM 656 N N . ILE A 1 86 ? -3.662 -7.704 -13.799 1.00 67.62 86 ILE A N 1
ATOM 657 C CA . ILE A 1 86 ? -2.292 -7.477 -13.337 1.00 67.62 86 ILE A CA 1
ATOM 658 C C . ILE A 1 86 ? -1.415 -7.387 -14.581 1.00 67.62 86 ILE A C 1
ATOM 660 O O . ILE A 1 86 ? -1.317 -8.365 -15.317 1.00 67.62 86 ILE A O 1
ATOM 664 N N . PRO A 1 87 ? -0.787 -6.238 -14.864 1.00 63.53 87 PRO A N 1
ATOM 665 C CA . PRO A 1 87 ? 0.109 -6.162 -16.000 1.00 63.53 87 PRO A CA 1
ATOM 666 C C . PRO A 1 87 ? 1.346 -6.999 -15.706 1.00 63.53 87 PRO A C 1
ATOM 668 O O . PRO A 1 87 ? 2.025 -6.771 -14.707 1.00 63.53 87 PRO A O 1
ATOM 671 N N . ASP A 1 88 ? 1.652 -7.928 -16.607 1.00 65.38 88 ASP A N 1
ATOM 672 C CA . ASP A 1 88 ? 2.892 -8.713 -16.588 1.00 65.38 88 ASP A CA 1
ATOM 673 C C . ASP A 1 88 ? 4.120 -7.871 -16.991 1.00 65.38 88 ASP A C 1
ATOM 675 O O . ASP A 1 88 ? 5.217 -8.395 -17.192 1.00 65.38 88 ASP A O 1
ATOM 679 N N . ASP A 1 89 ? 3.947 -6.555 -17.137 1.00 65.31 89 ASP A N 1
ATOM 680 C CA . ASP A 1 89 ? 4.993 -5.624 -17.513 1.00 65.31 89 ASP A CA 1
ATOM 681 C C . ASP A 1 89 ? 5.385 -4.685 -16.364 1.00 65.31 89 ASP A C 1
ATOM 683 O O . ASP A 1 89 ? 4.619 -4.348 -15.462 1.00 65.31 89 ASP A O 1
ATOM 687 N N . TRP A 1 90 ? 6.627 -4.207 -16.421 1.00 56.97 90 TRP A N 1
ATOM 688 C CA . TRP A 1 90 ? 7.124 -3.160 -15.529 1.00 56.97 90 TRP A CA 1
ATOM 689 C C . TRP A 1 90 ? 6.649 -1.767 -15.971 1.00 56.97 90 TRP A C 1
ATOM 691 O O . TRP A 1 90 ? 7.281 -0.764 -15.624 1.00 56.97 90 TRP A O 1
ATOM 701 N N . SER A 1 91 ? 5.585 -1.663 -16.785 1.00 57.84 91 SER A N 1
ATOM 702 C CA . SER A 1 91 ? 5.159 -0.375 -17.324 1.00 57.84 91 SER A CA 1
ATOM 703 C C . SER A 1 91 ? 4.622 0.496 -16.185 1.00 57.84 91 SER A C 1
ATOM 705 O O . SER A 1 91 ? 3.578 0.266 -15.566 1.00 57.84 91 SER A O 1
ATOM 707 N N . ARG A 1 92 ? 5.407 1.524 -15.856 1.00 55.50 92 ARG A N 1
ATOM 708 C CA . ARG A 1 92 ? 5.174 2.459 -14.751 1.00 55.50 92 ARG A CA 1
ATOM 709 C C . ARG A 1 92 ? 4.085 3.466 -15.114 1.00 55.50 92 ARG A C 1
ATOM 711 O O . ARG A 1 92 ? 4.341 4.663 -15.150 1.00 55.50 92 ARG A O 1
ATOM 718 N N . ASN A 1 93 ? 2.870 2.997 -15.386 1.00 58.31 93 ASN A N 1
ATOM 719 C CA . ASN A 1 93 ? 1.715 3.852 -15.651 1.00 58.31 93 ASN A CA 1
ATOM 720 C C . ASN A 1 93 ? 0.851 3.970 -14.384 1.00 58.31 93 ASN A C 1
ATOM 722 O O . ASN A 1 93 ? -0.148 3.256 -14.251 1.00 58.31 93 ASN A O 1
ATOM 726 N N . PRO A 1 94 ? 1.190 4.856 -13.419 1.00 54.00 94 PRO A N 1
ATOM 727 C CA . PRO A 1 94 ? 0.374 5.066 -12.220 1.00 54.00 94 PRO A CA 1
ATOM 728 C C . PRO A 1 94 ? -1.060 5.493 -12.569 1.00 54.00 94 PRO A C 1
ATOM 730 O O . PRO A 1 94 ? -1.984 5.192 -11.818 1.00 54.00 94 PRO A O 1
ATOM 733 N N . GLY A 1 95 ? -1.263 6.095 -13.749 1.00 57.28 95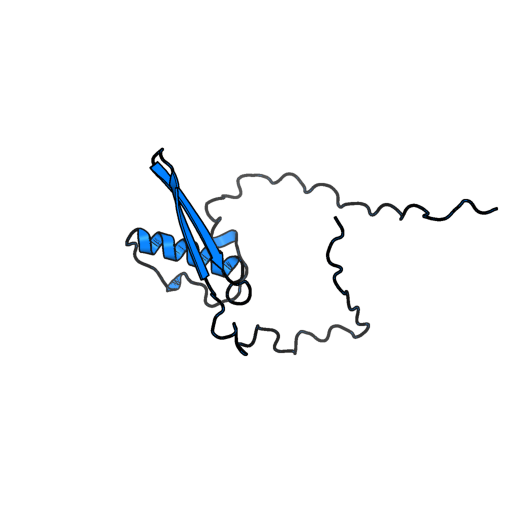 GLY A N 1
ATOM 734 C CA . GLY A 1 95 ? -2.565 6.521 -14.263 1.00 57.28 95 GLY A CA 1
ATOM 735 C C . GLY A 1 95 ? -3.647 5.433 -14.292 1.00 57.28 95 GLY A C 1
ATOM 736 O O . GLY A 1 95 ? -4.819 5.776 -14.178 1.00 57.28 95 GLY A O 1
ATOM 737 N N . ARG A 1 96 ? -3.301 4.132 -14.341 1.00 61.12 96 ARG A N 1
ATOM 738 C CA . ARG A 1 96 ? -4.317 3.056 -14.308 1.00 61.12 96 ARG A CA 1
ATOM 739 C C . ARG A 1 96 ? -5.106 3.000 -12.988 1.00 61.12 96 ARG A C 1
ATOM 741 O O . ARG A 1 96 ? -6.285 2.666 -13.026 1.00 61.12 96 ARG A O 1
ATOM 748 N N . PHE A 1 97 ? -4.518 3.414 -11.858 1.00 56.66 97 PHE A N 1
ATOM 749 C CA . PHE A 1 97 ? -5.226 3.507 -10.565 1.00 56.66 97 PHE A CA 1
ATOM 750 C C . PHE A 1 97 ? -6.027 4.797 -10.388 1.00 56.66 97 PHE A C 1
ATOM 752 O O . PHE A 1 97 ? -6.982 4.847 -9.620 1.00 56.66 97 PHE A O 1
ATOM 759 N N . PHE A 1 98 ? -5.622 5.858 -11.084 1.00 60.34 98 PHE A N 1
ATOM 760 C CA . PHE A 1 98 ? -6.263 7.169 -11.019 1.00 60.34 98 PHE A CA 1
ATOM 761 C C . PHE A 1 98 ? -7.221 7.375 -12.192 1.00 60.34 98 PHE A C 1
ATOM 763 O O . PHE A 1 98 ? -7.532 8.504 -12.540 1.00 60.34 98 PHE A O 1
ATOM 770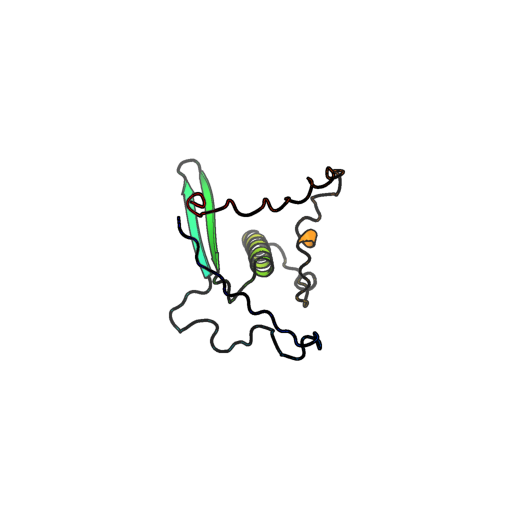 N N . SER A 1 99 ? -7.718 6.296 -12.798 1.00 57.53 99 SER A N 1
ATOM 771 C CA . SER A 1 99 ? -8.599 6.339 -13.971 1.00 57.53 99 SER A CA 1
ATOM 772 C C . SER A 1 99 ? -9.951 7.020 -13.696 1.00 57.53 99 SER A C 1
ATOM 774 O O . SER A 1 99 ? -10.612 7.450 -14.634 1.00 57.53 99 SER A O 1
ATOM 776 N N . LYS A 1 100 ? -10.331 7.192 -12.419 1.00 54.78 100 LYS A N 1
ATOM 777 C CA . LYS A 1 100 ? -11.467 8.031 -11.983 1.00 54.78 100 LYS A CA 1
ATOM 778 C C . LYS A 1 100 ? -11.120 9.502 -11.734 1.00 54.78 100 LYS A C 1
ATOM 780 O O . LYS A 1 100 ? -12.025 10.303 -11.520 1.00 54.78 100 LYS A O 1
ATOM 785 N N . VAL A 1 101 ? -9.842 9.877 -11.761 1.00 54.94 101 VAL A N 1
ATOM 786 C CA . VAL A 1 101 ? -9.435 11.276 -11.920 1.00 54.94 101 VAL A CA 1
ATOM 787 C C . VAL A 1 101 ? -9.559 11.560 -13.409 1.00 54.94 101 VAL A C 1
ATOM 789 O O . VAL A 1 101 ? -8.581 11.557 -14.153 1.00 54.94 101 VAL A O 1
ATOM 792 N N . GLU A 1 102 ? -10.801 11.707 -13.869 1.00 52.56 102 GLU A N 1
ATOM 793 C CA . GLU A 1 102 ? -11.048 12.208 -15.211 1.00 52.56 102 GLU A CA 1
ATOM 794 C C . GLU A 1 102 ? -10.240 13.493 -15.380 1.00 52.56 102 GLU A C 1
ATOM 796 O O . GLU A 1 102 ? -10.211 14.343 -14.485 1.00 52.56 102 GLU A O 1
ATOM 801 N N . SER A 1 103 ? -9.565 13.611 -16.522 1.00 53.31 103 SER A N 1
ATOM 802 C CA . SER A 1 103 ? -8.887 14.818 -16.985 1.00 53.31 103 SER A CA 1
ATOM 803 C C . SER A 1 103 ? -9.918 15.939 -17.193 1.00 53.31 103 SER A C 1
ATOM 805 O O . SER A 1 103 ? -10.252 16.316 -18.307 1.00 53.31 103 SER A O 1
ATOM 807 N N . THR A 1 104 ? -10.501 16.431 -16.106 1.00 49.94 104 THR A N 1
ATOM 808 C CA . THR A 1 104 ? -11.490 17.514 -16.084 1.00 49.94 104 THR A CA 1
ATOM 809 C C . THR A 1 104 ? -10.891 18.810 -15.561 1.00 49.94 104 THR A C 1
ATOM 811 O O . THR A 1 104 ? -11.529 19.855 -15.629 1.00 49.94 104 THR A O 1
ATOM 814 N N . ALA A 1 105 ? -9.630 18.800 -15.132 1.00 51.75 105 ALA A N 1
ATOM 815 C CA . ALA A 1 105 ? -8.885 20.022 -14.908 1.00 51.75 105 ALA A CA 1
ATOM 816 C C . ALA A 1 105 ? -7.969 20.263 -16.106 1.00 51.75 105 ALA A C 1
ATOM 818 O O . ALA A 1 105 ? -6.992 19.544 -16.316 1.00 51.75 105 ALA A O 1
ATOM 819 N N . HIS A 1 106 ? -8.277 21.309 -16.871 1.00 56.84 106 HIS A N 1
ATOM 820 C CA . HIS A 1 106 ? -7.281 22.063 -17.617 1.00 56.84 106 HIS A CA 1
ATOM 821 C C . HIS A 1 106 ? -6.186 22.435 -16.609 1.00 56.84 106 HIS A C 1
ATOM 823 O O . HIS A 1 106 ? -6.352 23.371 -15.827 1.00 56.84 106 HIS A O 1
ATOM 829 N N . ALA A 1 107 ? -5.147 21.599 -16.506 1.00 57.62 107 ALA A N 1
ATOM 830 C CA . ALA A 1 107 ? -4.078 21.826 -15.554 1.00 57.62 107 ALA A CA 1
ATOM 831 C C . ALA A 1 107 ? -3.501 23.210 -15.877 1.00 57.62 107 ALA A C 1
ATOM 833 O O . ALA A 1 107 ? -3.180 23.457 -17.046 1.00 57.62 107 ALA A O 1
ATOM 834 N N . PRO A 1 108 ? -3.428 24.137 -14.905 1.00 66.62 108 PRO A N 1
ATOM 835 C CA . PRO A 1 108 ? -2.795 25.417 -15.156 1.00 66.62 108 PRO A CA 1
ATOM 836 C C . PRO A 1 108 ? -1.383 25.158 -15.695 1.00 66.62 108 PRO A C 1
ATOM 838 O O . PRO A 1 108 ? -0.753 24.173 -15.286 1.00 66.62 108 PRO A O 1
ATOM 841 N N . PRO A 1 109 ? -0.895 25.989 -16.635 1.00 74.44 109 PRO A N 1
ATOM 842 C CA . PRO A 1 109 ? 0.441 25.817 -17.179 1.00 74.44 109 PRO A CA 1
ATOM 843 C C . PRO A 1 109 ? 1.435 25.703 -16.018 1.00 74.44 109 PRO A C 1
ATOM 845 O O . PRO A 1 109 ? 1.293 26.432 -15.028 1.00 74.44 109 PRO A O 1
ATOM 848 N N . PRO A 1 110 ? 2.396 24.765 -16.096 1.00 62.50 110 PRO A N 1
ATOM 849 C CA . PRO A 1 110 ? 3.351 24.572 -15.020 1.00 62.50 110 PRO A CA 1
ATOM 850 C C . PRO A 1 110 ? 4.040 25.908 -14.712 1.00 62.50 110 PRO A C 1
ATOM 852 O O . PRO A 1 110 ? 4.288 26.695 -15.634 1.00 62.50 110 PRO A O 1
ATOM 855 N N . PRO A 1 111 ? 4.339 26.196 -13.434 1.00 78.12 111 PRO A N 1
ATOM 856 C CA . PRO A 1 111 ? 5.089 27.392 -13.089 1.00 78.12 111 PRO A CA 1
ATOM 857 C C . PRO A 1 111 ? 6.432 27.410 -13.841 1.00 78.12 111 PRO A C 1
ATOM 859 O O . PRO A 1 111 ? 6.958 26.343 -14.179 1.00 78.12 111 PRO A O 1
ATOM 862 N N . PRO A 1 112 ? 7.002 28.601 -14.105 1.00 81.44 112 PRO A N 1
ATOM 863 C CA . PRO A 1 112 ? 8.306 28.721 -14.746 1.00 81.44 112 PRO A CA 1
ATOM 864 C C . PRO A 1 112 ? 9.350 27.860 -14.028 1.00 81.44 112 PRO A C 1
ATOM 866 O O . PRO A 1 112 ? 9.346 27.770 -12.798 1.00 81.44 112 PRO A O 1
ATOM 869 N N . SER A 1 113 ? 10.253 27.240 -14.791 1.00 76.75 113 SER A N 1
ATOM 870 C CA . SER A 1 113 ? 11.387 26.502 -14.234 1.00 76.75 113 SER A CA 1
ATOM 871 C C . SER A 1 113 ? 12.183 27.377 -13.265 1.00 76.75 113 SER A C 1
ATOM 873 O O . SER A 1 113 ? 12.311 28.585 -13.469 1.00 76.75 113 SER A O 1
ATOM 875 N N . PHE A 1 114 ? 12.760 26.767 -12.231 1.00 78.25 114 PHE A N 1
ATOM 876 C CA . PHE A 1 114 ? 13.643 27.478 -11.315 1.00 78.25 114 PHE A CA 1
ATOM 877 C C . PHE A 1 114 ? 14.867 28.019 -12.071 1.00 78.25 114 PHE A C 1
ATOM 879 O O . PHE A 1 114 ? 15.554 27.285 -12.781 1.00 78.25 114 PHE A O 1
ATOM 886 N N . THR A 1 115 ? 15.152 29.309 -11.910 1.00 83.25 115 THR A N 1
ATOM 887 C CA . THR A 1 115 ? 16.410 29.898 -12.372 1.00 83.25 115 THR A CA 1
ATOM 888 C C . THR A 1 115 ? 17.458 29.664 -11.296 1.00 83.25 115 THR A C 1
ATOM 890 O O . THR A 1 115 ? 17.289 30.102 -10.157 1.00 83.25 115 THR A O 1
ATOM 893 N N . VAL A 1 116 ? 18.543 28.973 -11.643 1.00 77.50 116 VAL A N 1
ATOM 894 C CA . VAL A 1 116 ? 19.698 28.836 -10.751 1.00 77.50 116 VAL A CA 1
ATOM 895 C C . VAL A 1 116 ? 20.294 30.226 -10.541 1.00 77.50 116 VAL A C 1
ATOM 897 O O . VAL A 1 116 ? 20.793 30.843 -11.482 1.00 77.50 116 VAL A O 1
ATOM 900 N N . LEU A 1 117 ? 20.211 30.736 -9.312 1.00 81.75 117 LEU A N 1
ATOM 901 C CA . LEU A 1 117 ? 20.902 31.965 -8.939 1.00 81.75 117 LEU A CA 1
ATOM 902 C C . LEU A 1 117 ? 22.414 31.694 -8.886 1.00 81.75 117 LEU A C 1
ATOM 904 O O . LEU A 1 117 ? 22.813 30.618 -8.428 1.00 81.75 117 LEU A O 1
ATOM 908 N N . PRO A 1 118 ? 23.263 32.642 -9.324 1.0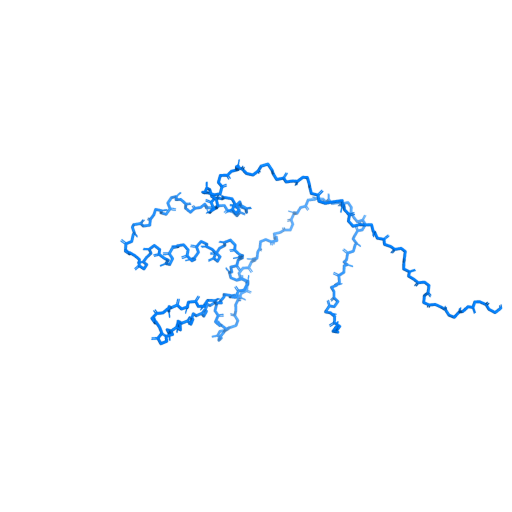0 82.00 118 PRO A N 1
ATOM 909 C CA . PRO A 1 118 ? 24.705 32.526 -9.159 1.00 82.00 118 PRO A CA 1
ATOM 910 C C . PRO A 1 118 ? 25.049 32.269 -7.692 1.00 82.00 118 PRO A C 1
ATOM 912 O O . PRO A 1 118 ? 24.479 32.904 -6.800 1.00 82.00 118 PRO A O 1
ATOM 915 N N . THR A 1 119 ? 25.986 31.356 -7.442 1.00 78.75 119 THR A N 1
ATOM 916 C CA . THR A 1 119 ? 26.504 31.109 -6.095 1.00 78.75 119 THR A CA 1
ATOM 917 C C . THR A 1 119 ? 26.991 32.436 -5.499 1.00 78.75 119 THR A C 1
ATOM 919 O O . THR A 1 119 ? 27.830 33.092 -6.123 1.00 78.75 119 THR A O 1
ATOM 922 N N . PRO A 1 120 ? 26.491 32.861 -4.321 1.00 77.06 120 PRO A N 1
ATOM 923 C CA . PRO A 1 120 ? 26.994 34.053 -3.652 1.00 77.06 120 PRO A CA 1
ATOM 924 C C . PRO A 1 120 ? 28.502 33.924 -3.449 1.00 77.06 120 PRO A C 1
ATOM 926 O O . PRO A 1 120 ? 28.975 32.859 -3.050 1.00 77.06 120 PRO A O 1
ATOM 929 N N . ALA A 1 121 ? 29.256 34.989 -3.720 1.00 76.31 121 ALA A N 1
ATOM 930 C CA . ALA A 1 121 ? 30.693 34.994 -3.492 1.00 76.31 121 ALA A CA 1
ATOM 931 C C . ALA A 1 121 ? 30.977 34.787 -1.995 1.00 76.31 121 ALA A C 1
ATOM 933 O O . ALA A 1 121 ? 30.886 35.710 -1.191 1.00 76.31 121 ALA A O 1
ATOM 934 N N . THR A 1 122 ? 31.310 33.557 -1.609 1.00 64.56 122 THR A N 1
ATOM 935 C CA . THR A 1 122 ? 31.800 33.213 -0.272 1.00 64.56 122 THR A CA 1
ATOM 936 C C . THR A 1 122 ? 33.304 33.447 -0.224 1.00 64.56 122 THR A C 1
ATOM 938 O O . THR A 1 122 ? 34.092 32.510 -0.109 1.00 64.56 122 THR A O 1
ATOM 941 N N . GLY A 1 123 ? 33.708 34.704 -0.380 1.00 74.06 123 GLY A N 1
ATOM 942 C CA . GLY A 1 123 ? 35.089 35.140 -0.229 1.00 74.06 123 GLY A CA 1
ATOM 943 C C . GLY A 1 123 ? 35.129 36.495 0.475 1.00 74.06 123 GLY A C 1
ATOM 944 O O . GLY A 1 123 ? 34.231 37.309 0.249 1.00 74.06 123 GLY A O 1
ATOM 945 N N . PRO A 1 124 ? 36.118 36.753 1.348 1.00 68.69 124 PRO A N 1
ATOM 946 C CA . PRO A 1 124 ? 36.331 38.096 1.874 1.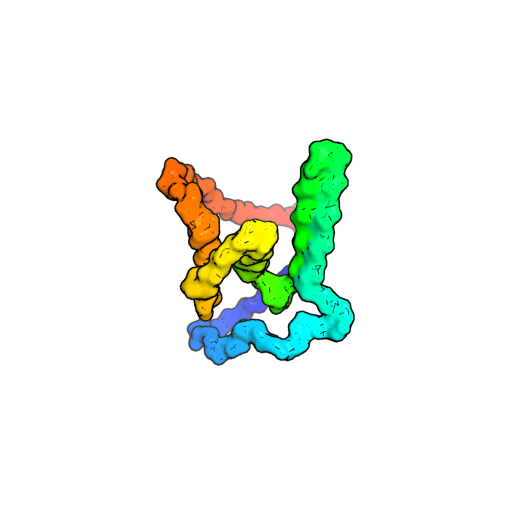00 68.69 124 PRO A CA 1
ATOM 947 C C . PRO A 1 124 ? 36.583 39.076 0.711 1.00 68.69 124 PRO A C 1
ATOM 949 O O . PRO A 1 124 ? 37.107 38.655 -0.325 1.00 68.69 124 PRO A O 1
ATOM 952 N N . PRO A 1 125 ? 36.199 40.361 0.845 1.00 67.88 125 PRO A N 1
ATOM 953 C CA . PRO A 1 125 ? 36.444 41.354 -0.196 1.00 67.88 125 PRO A CA 1
ATOM 954 C C . PRO A 1 125 ? 37.935 41.379 -0.548 1.00 67.88 125 PRO A C 1
ATOM 956 O O . PRO A 1 125 ? 38.783 41.343 0.345 1.00 67.88 125 PRO A O 1
ATOM 959 N N . ALA A 1 126 ? 38.237 41.391 -1.849 1.00 67.75 126 ALA A N 1
ATOM 960 C CA . ALA A 1 126 ? 39.606 41.530 -2.328 1.00 67.75 126 ALA A CA 1
ATOM 961 C C . ALA A 1 126 ? 40.195 42.838 -1.775 1.00 67.75 126 ALA A C 1
ATOM 963 O O . ALA A 1 126 ? 39.547 43.884 -1.857 1.00 67.75 126 ALA A O 1
ATOM 964 N N . ILE A 1 127 ? 41.375 42.726 -1.162 1.00 57.75 127 ILE A N 1
ATOM 965 C CA . ILE A 1 127 ? 42.153 43.840 -0.604 1.00 57.75 127 ILE A CA 1
ATOM 966 C C . ILE A 1 127 ? 42.835 44.588 -1.747 1.00 57.75 127 ILE A C 1
ATOM 968 O O . ILE A 1 127 ? 43.395 43.894 -2.627 1.00 57.75 127 ILE A O 1
#

Foldseek 3Di:
DDDDDDDDDDDPDPCPDCPDPPDLPPPPLDDVPDDQKDWDWDADPVRDIDIDMDGDCSVDPPVRVVVVVVVVVCVVVVHDDDPVPPDPDPPPPPVVVVVVVPPPDPDPDDPDDDDDDPDPPPDDPDD

Organism: Mortierella alpina (NCBI:txid64518)

Radius of gyration: 23.22 Å; chains: 1; bounding box: 56×58×47 Å

Secondary structure (DSSP, 8-state):
--PPPPPPPPP-S------S--S---S-SS-TT--SEEEEEEE-TTS-EEEEEEE-TTT--HHHHHHHHHHHHHHHTTPPP-GGGS-SS----GGGTTTTS-S-S-PPPPPPPPP-PPPP--SPPP-